Protein AF-X1UP61-F1 (afdb_monomer)

Secondary structure (DSSP, 8-state):
----S-HHHHHHHHHHHBTTB-SSTT-B-S---B-PPPHHHHHHHHHHHHHHHHHHHHHHHHHHHHHHHH-

Radius of gyration: 19.5 Å; Cα contacts (8 Å, |Δi|>4): 47; chains: 1; bound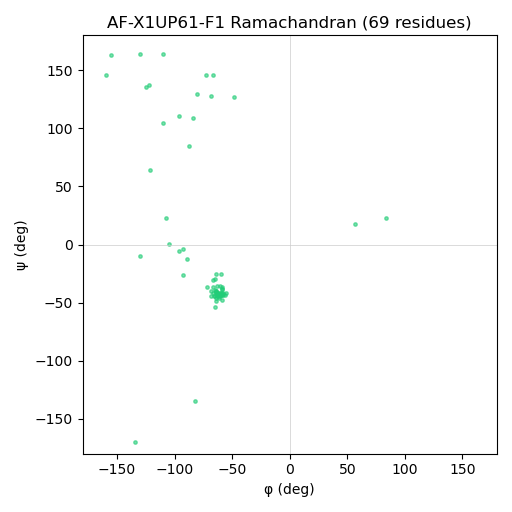ing box: 35×29×50 Å

Mean predicted aligned error: 4.22 Å

Foldseek 3Di:
DDDDPDPVVVVQLVCQCLQQDDPDNPDRPDGHDVNDDDPVNVVVVVVCVVCVVVVVVVVVVVVVVCVVVPD

Organism: NCBI:txid412755

pLDDT: mean 94.93, std 5.89, range [69.5, 98.62]

Structure (mmCIF, N/CA/C/O backbone):
data_AF-X1UP61-F1
#
_entry.id   AF-X1UP61-F1
#
loop_
_atom_site.group_PDB
_atom_site.id
_atom_site.type_symbol
_atom_site.label_atom_id
_atom_site.label_alt_id
_atom_site.label_comp_id
_atom_site.label_asym_id
_atom_site.label_entity_id
_atom_site.label_seq_id
_atom_site.pdbx_PDB_ins_code
_atom_site.Cartn_x
_atom_site.Cartn_y
_atom_site.Cartn_z
_atom_site.occupancy
_atom_site.B_iso_or_equiv
_atom_site.auth_seq_id
_atom_site.auth_comp_id
_atom_site.auth_asym_id
_atom_site.auth_atom_id
_atom_site.pdbx_PDB_model_num
ATOM 1 N N . MET A 1 1 ? 4.252 3.599 -0.310 1.00 85.88 1 MET A N 1
ATOM 2 C CA . MET A 1 1 ? 3.263 3.141 -1.313 1.00 85.88 1 MET A CA 1
ATOM 3 C C . MET A 1 1 ? 2.822 4.355 -2.110 1.00 85.88 1 MET A C 1
ATOM 5 O O . MET A 1 1 ? 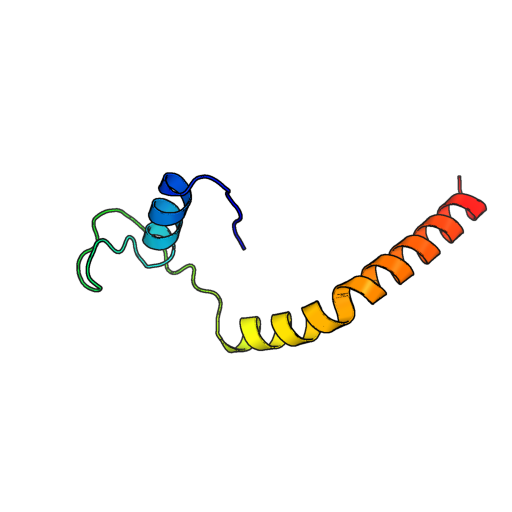2.782 5.431 -1.531 1.00 85.88 1 MET A O 1
ATOM 9 N N . ILE A 1 2 ? 2.566 4.210 -3.408 1.00 94.06 2 ILE A N 1
ATOM 10 C CA . ILE A 1 2 ? 2.062 5.298 -4.258 1.00 94.06 2 ILE A CA 1
ATOM 11 C C . ILE A 1 2 ? 0.776 4.791 -4.904 1.00 94.06 2 ILE A C 1
ATOM 13 O O . ILE A 1 2 ? 0.745 3.646 -5.355 1.00 94.06 2 ILE A O 1
ATOM 17 N N . PHE A 1 3 ? -0.258 5.628 -4.928 1.00 96.94 3 PHE A N 1
ATOM 18 C CA . PHE A 1 3 ? -1.568 5.314 -5.490 1.00 96.94 3 PHE A CA 1
ATOM 19 C C . PHE A 1 3 ? -1.894 6.330 -6.584 1.00 96.94 3 PHE A C 1
ATOM 21 O O . PHE A 1 3 ? -1.625 7.519 -6.428 1.00 96.94 3 PHE A O 1
ATOM 28 N N . THR A 1 4 ? -2.433 5.856 -7.701 1.00 97.12 4 THR A N 1
ATOM 29 C CA . THR A 1 4 ? -2.947 6.681 -8.796 1.00 97.12 4 THR A CA 1
ATOM 30 C C . THR A 1 4 ? -3.917 5.836 -9.614 1.00 97.12 4 THR A C 1
ATOM 32 O O . THR A 1 4 ? -3.735 4.625 -9.743 1.00 97.12 4 THR A O 1
ATOM 35 N N . ASP A 1 5 ? -4.945 6.476 -10.145 1.00 97.44 5 ASP A N 1
ATOM 36 C CA . ASP A 1 5 ? -5.904 5.940 -11.110 1.00 97.44 5 ASP A CA 1
ATOM 37 C C . ASP A 1 5 ? -5.450 6.152 -12.568 1.00 97.44 5 ASP A C 1
ATOM 39 O O . ASP A 1 5 ? -5.976 5.535 -13.493 1.00 97.44 5 ASP A O 1
ATOM 43 N N . ASN A 1 6 ? -4.427 6.982 -12.792 1.00 98.25 6 ASN A N 1
ATOM 44 C CA . ASN A 1 6 ? -3.880 7.250 -14.112 1.00 98.25 6 ASN A CA 1
ATOM 45 C C . ASN A 1 6 ? -2.862 6.172 -14.516 1.00 98.25 6 ASN A C 1
ATOM 47 O O . ASN A 1 6 ? -1.731 6.132 -14.022 1.00 98.25 6 ASN A O 1
ATOM 51 N N . GLY A 1 7 ? -3.244 5.33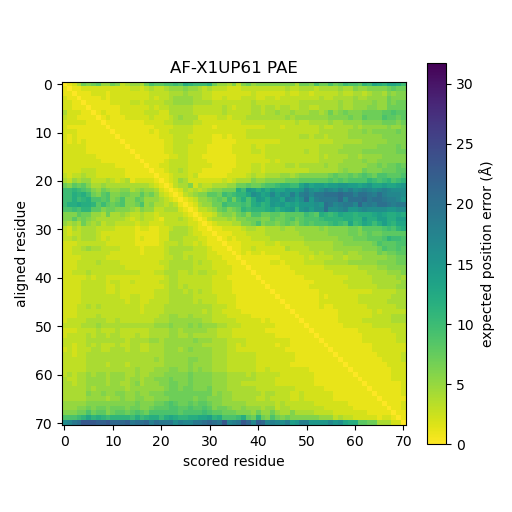0 -15.481 1.00 96.69 7 GLY A N 1
ATOM 52 C CA . GLY A 1 7 ? -2.393 4.249 -15.987 1.00 96.69 7 GLY A CA 1
ATOM 53 C C . GLY A 1 7 ? -1.054 4.721 -16.568 1.00 96.69 7 GLY A C 1
ATOM 54 O O . GLY A 1 7 ? -0.031 4.076 -16.349 1.00 96.69 7 GLY A O 1
ATOM 55 N N . GLY A 1 8 ? -1.019 5.875 -17.242 1.00 96.19 8 GLY A N 1
ATOM 56 C CA . GLY A 1 8 ? 0.220 6.439 -17.787 1.00 96.19 8 GLY A CA 1
ATOM 57 C C . GLY A 1 8 ? 1.203 6.856 -16.690 1.00 96.19 8 GLY A C 1
ATOM 58 O O . GLY A 1 8 ? 2.388 6.520 -16.750 1.00 96.19 8 GLY A O 1
ATOM 59 N N . ILE A 1 9 ? 0.704 7.521 -15.644 1.00 96.38 9 ILE A N 1
ATOM 60 C CA . ILE A 1 9 ? 1.507 7.887 -14.468 1.00 96.38 9 ILE A CA 1
ATOM 61 C C . ILE A 1 9 ? 1.985 6.625 -13.739 1.00 96.38 9 ILE A C 1
ATOM 63 O O . ILE A 1 9 ? 3.152 6.550 -13.350 1.00 96.38 9 ILE A O 1
ATOM 67 N N . ALA A 1 10 ? 1.128 5.610 -13.601 1.00 96.94 10 ALA A N 1
ATOM 68 C CA . ALA A 1 10 ? 1.482 4.353 -12.949 1.00 96.94 10 ALA A CA 1
ATOM 69 C C . ALA A 1 10 ? 2.682 3.660 -13.620 1.00 96.94 10 ALA A C 1
ATOM 71 O O . ALA A 1 10 ? 3.593 3.205 -12.923 1.00 96.94 10 ALA A O 1
ATOM 72 N N . GLU A 1 11 ? 2.731 3.617 -14.954 1.00 94.75 11 GLU A N 1
ATOM 73 C CA . GLU A 1 11 ? 3.855 3.015 -15.683 1.00 94.75 11 GLU A CA 1
ATOM 74 C C . GLU A 1 11 ? 5.154 3.818 -15.534 1.00 94.75 11 GLU A C 1
ATOM 76 O O . GLU A 1 11 ? 6.225 3.242 -15.305 1.00 94.75 11 GLU A O 1
ATOM 81 N N . ILE A 1 12 ? 5.073 5.152 -15.565 1.00 95.12 12 ILE A N 1
ATOM 82 C CA . ILE A 1 12 ? 6.234 6.021 -15.321 1.00 95.12 12 ILE A CA 1
ATOM 83 C C . ILE A 1 12 ? 6.784 5.795 -13.906 1.00 95.12 12 ILE A C 1
ATOM 85 O O . ILE A 1 12 ? 7.990 5.604 -13.731 1.00 95.12 12 ILE A O 1
ATOM 89 N N . LEU A 1 13 ? 5.912 5.746 -12.896 1.00 95.81 13 LEU A N 1
ATOM 90 C CA . LEU A 1 13 ? 6.301 5.507 -11.505 1.00 95.81 13 LEU A CA 1
ATOM 91 C C . LEU A 1 13 ? 6.914 4.116 -11.301 1.00 95.81 13 LEU A C 1
ATOM 93 O O . LEU A 1 13 ? 7.917 3.989 -10.595 1.00 95.81 13 LEU A O 1
ATOM 97 N N . LYS A 1 14 ? 6.362 3.070 -11.937 1.00 94.31 14 LYS A N 1
ATOM 98 C CA . LYS A 1 14 ? 6.938 1.712 -11.900 1.00 94.31 14 LYS A CA 1
ATOM 99 C C . LYS A 1 14 ? 8.355 1.687 -12.461 1.00 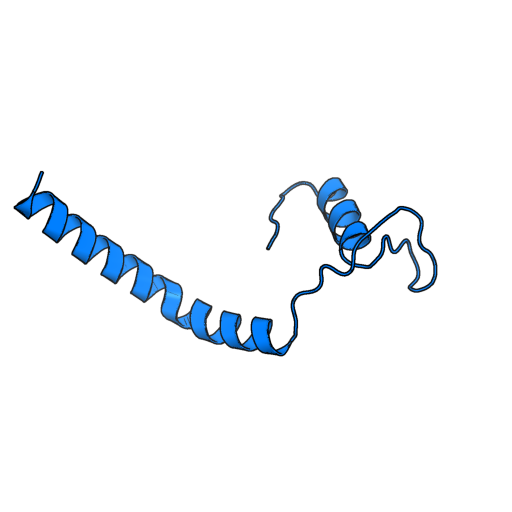94.31 14 LYS A C 1
ATOM 101 O O . LYS A 1 14 ? 9.215 1.027 -11.877 1.00 94.31 14 LYS A O 1
ATOM 106 N N . SER A 1 15 ? 8.593 2.410 -13.553 1.00 95.06 15 SER A N 1
ATOM 107 C CA . SER A 1 15 ? 9.920 2.543 -14.148 1.00 95.06 15 SER A CA 1
ATOM 108 C C . SER A 1 15 ? 10.892 3.268 -13.219 1.00 95.06 15 SER A C 1
ATOM 110 O O . SER A 1 15 ? 11.941 2.716 -12.887 1.00 95.06 15 SER A O 1
ATOM 112 N N . ILE A 1 16 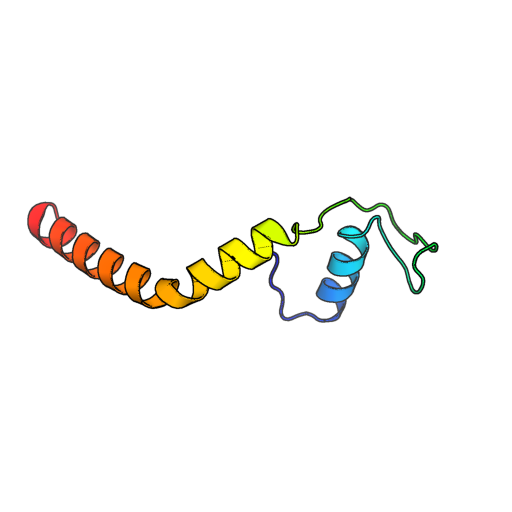? 10.526 4.462 -12.736 1.00 96.12 16 ILE A N 1
ATOM 113 C CA . ILE A 1 16 ? 11.362 5.254 -11.820 1.00 96.12 16 ILE A CA 1
ATOM 114 C C . ILE A 1 16 ? 11.727 4.432 -10.579 1.00 96.12 16 ILE A C 1
ATOM 116 O O . ILE A 1 16 ? 12.884 4.436 -10.171 1.00 96.12 16 ILE A O 1
ATOM 120 N N . ARG A 1 17 ? 10.780 3.665 -10.022 1.00 95.56 17 ARG A N 1
ATOM 121 C CA . ARG A 1 17 ? 10.992 2.797 -8.850 1.00 95.56 17 ARG A CA 1
ATOM 122 C C . ARG A 1 17 ? 12.065 1.720 -9.058 1.00 95.56 17 ARG A C 1
ATOM 124 O O . ARG A 1 17 ? 12.609 1.214 -8.077 1.00 95.56 17 ARG A O 1
ATOM 131 N N . VAL A 1 18 ? 12.316 1.317 -10.302 1.00 94.69 18 VAL A N 1
ATOM 132 C CA . VAL A 1 18 ? 13.251 0.244 -10.659 1.00 94.69 18 VAL A CA 1
ATOM 133 C C . VAL A 1 18 ? 14.324 0.810 -11.586 1.00 94.69 18 VAL A C 1
ATOM 135 O O . VAL A 1 18 ? 14.410 0.433 -12.748 1.00 94.69 18 VAL A O 1
ATOM 138 N N . HIS A 1 19 ? 15.122 1.752 -11.079 1.00 95.06 19 HIS A N 1
ATOM 139 C CA . HIS A 1 19 ? 16.267 2.352 -11.780 1.00 95.06 19 HIS A CA 1
ATOM 140 C C . HIS A 1 19 ? 15.957 3.016 -13.135 1.00 95.06 19 HIS A C 1
ATOM 142 O O . HIS A 1 19 ? 16.872 3.285 -13.904 1.00 95.06 19 HIS A O 1
ATOM 148 N N . GLY A 1 20 ? 14.690 3.329 -13.421 1.00 94.06 20 GLY A N 1
ATOM 149 C CA . GLY A 1 20 ? 14.291 3.921 -14.696 1.00 94.06 20 GLY A CA 1
ATOM 150 C C . GLY A 1 20 ? 14.076 2.899 -15.814 1.00 94.06 20 GLY A C 1
ATOM 151 O O . GLY A 1 20 ? 14.113 3.268 -16.990 1.00 94.06 20 GLY A O 1
ATOM 152 N N . LYS A 1 21 ? 13.803 1.637 -15.452 1.00 94.19 21 LYS A N 1
ATOM 153 C CA . LYS A 1 21 ? 13.572 0.513 -16.371 1.00 94.19 21 LYS A CA 1
ATOM 154 C C . LYS A 1 21 ? 12.567 0.854 -17.483 1.00 94.19 21 LYS A C 1
ATOM 156 O O . LYS A 1 21 ? 11.449 1.287 -17.195 1.00 94.19 21 LYS A O 1
ATOM 161 N N . GLY A 1 22 ? 12.954 0.636 -18.733 1.00 88.06 22 GLY A N 1
ATOM 162 C CA . GLY A 1 22 ? 12.127 0.671 -19.934 1.00 88.06 22 GLY A CA 1
ATOM 163 C C . GLY A 1 22 ? 11.381 -0.646 -20.144 1.00 88.06 22 GLY A C 1
ATOM 164 O O . GLY A 1 22 ? 10.798 -1.197 -19.205 1.00 88.06 22 GLY A O 1
ATOM 165 N N . LYS A 1 23 ? 11.375 -1.159 -21.379 1.00 82.62 23 LYS A N 1
ATOM 166 C CA . LYS A 1 23 ? 10.667 -2.414 -21.700 1.00 82.62 23 LYS A CA 1
ATOM 167 C C . LYS A 1 23 ? 11.347 -3.616 -21.038 1.00 82.62 23 LYS A C 1
ATOM 169 O O . LYS A 1 23 ? 10.690 -4.419 -20.371 1.00 82.62 23 LYS A O 1
ATOM 174 N N . ASP A 1 24 ? 12.673 -3.659 -21.119 1.00 80.62 24 ASP A N 1
ATOM 175 C CA . ASP A 1 24 ? 13.490 -4.765 -20.622 1.00 80.62 24 ASP A CA 1
ATOM 176 C C . ASP A 1 24 ? 14.320 -4.383 -19.394 1.00 80.62 24 ASP A C 1
ATOM 178 O O . ASP A 1 24 ? 14.473 -3.219 -19.043 1.00 80.62 24 ASP A O 1
ATOM 182 N N . LYS A 1 25 ? 14.836 -5.388 -18.675 1.00 69.50 25 LYS A N 1
ATOM 183 C CA . LYS A 1 25 ? 15.538 -5.210 -17.386 1.00 69.50 25 LYS A CA 1
ATOM 184 C C . LYS A 1 25 ? 16.841 -4.404 -17.493 1.00 69.50 25 LYS A C 1
ATOM 186 O O . LYS A 1 25 ? 17.259 -3.821 -16.499 1.00 69.50 25 LYS A O 1
ATOM 191 N N . TYR A 1 26 ? 17.472 -4.406 -18.663 1.00 79.12 26 TYR A N 1
ATOM 192 C CA . TYR A 1 26 ? 18.751 -3.736 -18.919 1.00 79.12 26 TYR A CA 1
ATOM 193 C C . TYR A 1 26 ? 18.599 -2.440 -19.719 1.00 79.12 26 TYR A C 1
ATOM 195 O O . TYR A 1 26 ? 19.587 -1.774 -20.004 1.00 79.12 26 TYR A O 1
ATOM 203 N N . ASP A 1 27 ? 17.364 -2.088 -20.064 1.00 87.19 27 ASP A N 1
ATOM 204 C CA . ASP A 1 27 ? 17.030 -0.847 -20.740 1.00 87.19 27 ASP A CA 1
ATOM 205 C C . ASP A 1 27 ? 16.606 0.170 -19.677 1.00 87.19 27 ASP A C 1
ATOM 207 O O . ASP A 1 27 ? 15.567 -0.005 -19.047 1.00 87.19 27 ASP A O 1
ATOM 211 N N . ASN A 1 28 ? 17.414 1.202 -19.433 1.00 89.06 28 ASN A N 1
ATOM 212 C CA . ASN A 1 28 ? 17.057 2.307 -18.542 1.00 89.06 28 ASN A CA 1
ATOM 213 C C . ASN A 1 28 ? 16.845 3.561 -19.391 1.00 89.06 28 ASN A C 1
ATOM 215 O O . ASN A 1 28 ? 17.799 4.188 -19.845 1.00 89.06 28 ASN A O 1
ATOM 219 N N . VAL A 1 29 ? 15.582 3.933 -19.592 1.00 93.25 29 VAL A N 1
ATOM 220 C CA . VAL A 1 29 ? 15.179 5.019 -20.507 1.00 93.25 29 VAL A CA 1
ATOM 221 C C . VAL A 1 29 ? 15.062 6.380 -19.816 1.00 93.25 29 VAL A C 1
ATOM 223 O O . VAL A 1 29 ? 14.745 7.384 -20.449 1.00 93.25 29 VAL A O 1
ATOM 226 N N . ARG A 1 30 ? 15.244 6.414 -18.493 1.00 93.31 30 ARG A N 1
A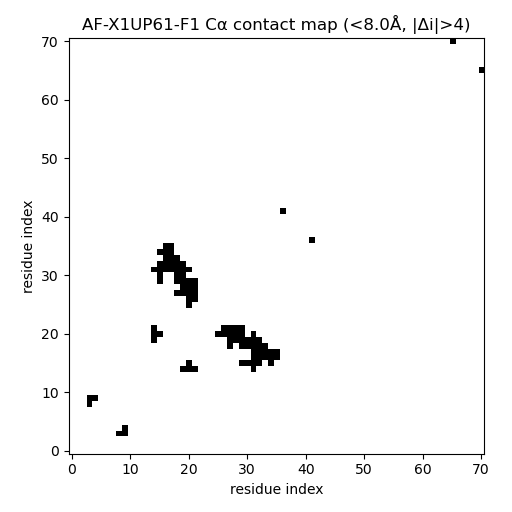TOM 227 C CA . ARG A 1 30 ? 15.156 7.614 -17.653 1.00 93.31 30 ARG A CA 1
ATOM 228 C C . ARG A 1 30 ? 15.980 7.434 -16.384 1.00 93.31 30 ARG A C 1
ATOM 230 O O . ARG A 1 30 ? 16.287 6.311 -16.001 1.00 93.31 30 ARG A O 1
ATOM 237 N N . ILE A 1 31 ? 16.291 8.531 -15.701 1.00 94.94 31 ILE A N 1
ATOM 238 C CA . ILE A 1 31 ? 16.884 8.464 -14.362 1.00 94.94 31 ILE A CA 1
ATOM 239 C C . ILE A 1 31 ? 15.827 7.916 -13.397 1.00 94.94 31 ILE A C 1
ATOM 241 O O . ILE A 1 31 ? 14.702 8.416 -13.347 1.00 94.94 31 ILE A O 1
ATOM 245 N N . GLY A 1 32 ? 16.184 6.882 -12.639 1.00 95.12 32 GLY A N 1
ATOM 246 C CA . GLY A 1 32 ? 15.333 6.313 -11.599 1.00 95.12 32 GLY A CA 1
ATOM 247 C C . GLY A 1 32 ? 16.084 6.055 -10.299 1.00 95.12 32 GLY A C 1
ATOM 248 O O . GLY A 1 32 ? 17.228 6.465 -10.120 1.00 95.12 32 GLY A O 1
ATOM 249 N N . ILE A 1 33 ? 15.418 5.354 -9.390 1.00 95.81 33 ILE A N 1
ATOM 250 C CA . ILE A 1 33 ? 15.880 5.049 -8.035 1.00 95.81 33 ILE A CA 1
ATOM 251 C C . ILE A 1 33 ? 15.734 3.551 -7.744 1.00 95.81 33 ILE A C 1
ATOM 253 O O . ILE A 1 33 ? 14.993 2.844 -8.426 1.00 95.81 33 ILE A O 1
ATOM 257 N N . ASN A 1 34 ? 16.399 3.060 -6.698 1.00 94.88 34 ASN A N 1
ATOM 258 C CA . ASN A 1 34 ? 16.076 1.761 -6.105 1.00 94.88 34 ASN A CA 1
ATOM 259 C C . ASN A 1 34 ? 14.978 1.953 -5.048 1.00 94.88 34 ASN A C 1
ATOM 261 O O . ASN A 1 34 ? 15.272 2.151 -3.874 1.00 94.88 34 ASN A O 1
ATOM 265 N N . GLY A 1 35 ? 13.716 1.963 -5.476 1.00 94.69 35 GLY A N 1
ATOM 266 C CA . GLY A 1 35 ? 12.564 2.282 -4.621 1.00 94.69 35 GLY A CA 1
ATOM 267 C C . GLY A 1 35 ? 11.689 1.078 -4.263 1.00 94.69 35 GLY A C 1
ATOM 268 O O . GLY A 1 35 ? 10.488 1.241 -4.037 1.00 94.69 35 GLY A O 1
ATOM 269 N N . ARG A 1 36 ? 12.225 -0.147 -4.322 1.00 95.19 36 ARG A N 1
ATOM 270 C CA . ARG A 1 36 ? 11.440 -1.365 -4.066 1.00 95.19 36 ARG A CA 1
ATOM 271 C C . ARG A 1 36 ? 11.127 -1.511 -2.578 1.00 95.19 36 ARG A C 1
ATOM 273 O O . ARG A 1 36 ? 11.939 -1.173 -1.730 1.00 95.19 36 ARG A O 1
ATOM 280 N N . LEU A 1 37 ? 9.947 -2.053 -2.289 1.00 96.38 37 LEU A N 1
ATOM 281 C CA . LEU A 1 37 ? 9.613 -2.547 -0.960 1.00 96.38 37 LEU A CA 1
ATOM 282 C C . LEU A 1 37 ? 10.227 -3.938 -0.796 1.00 96.38 37 LEU A C 1
ATOM 284 O O . LEU A 1 37 ? 10.020 -4.798 -1.656 1.00 96.38 37 LEU A O 1
ATOM 288 N N . ASP A 1 38 ? 10.948 -4.154 0.298 1.00 96.81 38 ASP A N 1
ATOM 289 C CA . ASP A 1 38 ? 11.540 -5.455 0.596 1.00 96.81 38 ASP A CA 1
ATOM 290 C C . ASP A 1 38 ? 10.470 -6.508 0.890 1.00 96.81 38 ASP A C 1
ATOM 292 O O . ASP A 1 38 ? 9.447 -6.229 1.519 1.00 96.81 38 ASP A O 1
ATOM 296 N N . THR A 1 39 ? 10.736 -7.754 0.496 1.00 97.75 39 THR A N 1
ATOM 297 C CA . THR A 1 39 ? 9.801 -8.876 0.672 1.00 97.75 39 THR A CA 1
ATOM 298 C C . THR A 1 39 ? 9.428 -9.104 2.138 1.00 97.75 39 THR A C 1
ATOM 300 O O . THR A 1 39 ? 8.268 -9.367 2.439 1.00 97.75 39 THR A O 1
ATOM 303 N N . ILE A 1 40 ? 10.383 -8.944 3.063 1.00 98.19 40 ILE A N 1
ATOM 304 C CA . ILE A 1 40 ? 10.125 -9.062 4.508 1.00 98.19 40 ILE A CA 1
ATOM 305 C C . ILE A 1 40 ? 9.146 -7.975 4.965 1.00 98.19 40 ILE A C 1
ATOM 307 O O . ILE A 1 40 ? 8.186 -8.263 5.675 1.00 98.19 40 ILE A O 1
ATOM 311 N N . GLN A 1 41 ? 9.346 -6.733 4.518 1.00 98.19 41 GLN A N 1
ATOM 312 C CA . GLN A 1 41 ? 8.464 -5.621 4.872 1.00 98.19 41 GLN A CA 1
ATOM 313 C C . GLN A 1 41 ? 7.065 -5.798 4.275 1.00 98.19 41 GLN A C 1
ATOM 315 O O . GLN A 1 41 ? 6.072 -5.506 4.938 1.00 98.19 41 GLN A O 1
ATOM 320 N N . ALA A 1 42 ? 6.964 -6.337 3.057 1.00 97.88 42 ALA A N 1
ATOM 321 C CA . ALA A 1 42 ? 5.681 -6.690 2.458 1.00 97.88 42 ALA A CA 1
ATOM 322 C C . ALA A 1 42 ? 4.944 -7.772 3.269 1.00 97.88 42 ALA A C 1
ATOM 324 O O . ALA A 1 42 ? 3.750 -7.625 3.515 1.00 97.88 42 ALA A O 1
ATOM 325 N N . ALA A 1 43 ? 5.643 -8.811 3.740 1.00 98.31 43 ALA A N 1
ATOM 326 C CA . ALA A 1 43 ? 5.049 -9.857 4.575 1.00 98.31 43 ALA A CA 1
ATOM 327 C C . ALA A 1 43 ? 4.533 -9.310 5.919 1.00 98.31 43 ALA A C 1
ATOM 329 O O . ALA A 1 43 ? 3.416 -9.624 6.326 1.00 98.31 43 ALA A O 1
ATOM 330 N N . ILE A 1 44 ? 5.307 -8.433 6.571 1.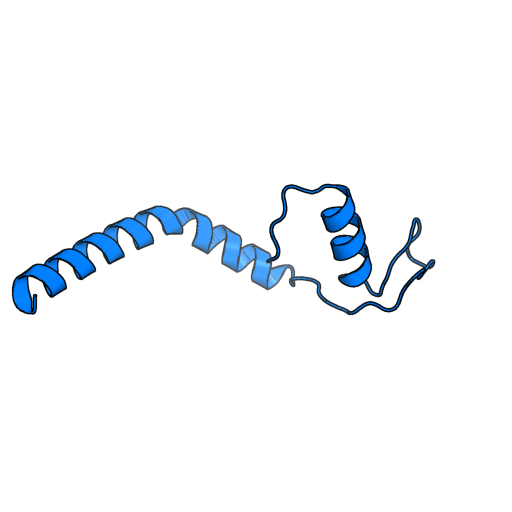00 98.31 44 ILE A N 1
ATOM 331 C CA . ILE A 1 44 ? 4.881 -7.746 7.801 1.00 98.31 44 ILE A CA 1
ATOM 332 C C . ILE A 1 44 ? 3.634 -6.893 7.539 1.00 98.31 44 ILE A C 1
ATOM 334 O O . ILE A 1 44 ? 2.693 -6.915 8.332 1.00 98.31 44 ILE A O 1
ATOM 338 N N . LEU A 1 45 ? 3.613 -6.144 6.432 1.00 98.19 45 LEU A N 1
ATOM 339 C CA . LEU A 1 45 ? 2.467 -5.316 6.067 1.00 98.19 45 LEU A CA 1
ATOM 340 C C . LEU A 1 45 ? 1.220 -6.151 5.783 1.00 98.19 45 LEU A C 1
ATOM 342 O O . LEU A 1 45 ? 0.150 -5.750 6.218 1.00 98.19 45 LEU A O 1
ATOM 346 N N . LEU A 1 46 ? 1.339 -7.304 5.121 1.00 98.19 46 LEU A N 1
ATOM 347 C CA . LEU A 1 46 ? 0.201 -8.197 4.877 1.00 98.19 46 LEU A CA 1
ATOM 348 C C . LEU A 1 46 ? -0.453 -8.656 6.188 1.00 98.19 46 LEU A C 1
ATOM 350 O O . LEU A 1 46 ? -1.662 -8.507 6.334 1.00 98.19 46 LEU A O 1
ATOM 354 N N . ALA A 1 47 ? 0.341 -9.106 7.164 1.00 98.06 47 ALA A N 1
ATOM 355 C CA . ALA A 1 47 ? -0.175 -9.490 8.480 1.00 98.06 47 ALA A CA 1
ATOM 356 C C . ALA A 1 47 ? -0.812 -8.306 9.234 1.00 98.06 47 ALA A C 1
ATOM 358 O O . ALA A 1 47 ? -1.804 -8.464 9.937 1.00 98.06 47 ALA A O 1
ATOM 359 N N . LYS A 1 48 ? -0.265 -7.092 9.080 1.00 98.19 48 LYS A N 1
ATOM 360 C CA . LYS A 1 48 ? -0.849 -5.880 9.679 1.00 98.19 48 LYS A CA 1
ATOM 361 C C . LYS A 1 48 ? -2.137 -5.439 8.991 1.00 98.19 48 LYS A C 1
ATOM 363 O O . LYS A 1 48 ? -3.043 -4.970 9.668 1.00 98.19 48 LYS A O 1
ATOM 368 N N . PHE A 1 49 ? -2.227 -5.581 7.671 1.00 98.19 49 PHE A N 1
ATOM 369 C CA . PHE A 1 49 ? -3.424 -5.219 6.917 1.00 98.19 49 PHE A CA 1
ATOM 370 C C . PHE A 1 49 ? -4.625 -6.093 7.276 1.00 98.19 49 PHE A C 1
ATOM 372 O O . PHE A 1 49 ? -5.743 -5.591 7.232 1.00 98.19 49 PHE A O 1
ATOM 379 N N . GLU A 1 50 ? -4.400 -7.344 7.684 1.00 98.31 50 GLU A N 1
ATOM 380 C CA . GLU A 1 50 ? -5.457 -8.248 8.153 1.00 98.31 50 GLU A CA 1
ATOM 381 C C . GLU A 1 50 ? -6.220 -7.679 9.362 1.00 98.31 50 GLU A C 1
ATOM 383 O O . GLU A 1 50 ? -7.446 -7.712 9.388 1.00 98.31 50 GLU A O 1
ATOM 388 N N . ILE A 1 51 ? -5.507 -7.079 10.321 1.00 98.06 51 ILE A N 1
ATOM 389 C CA . ILE A 1 51 ? -6.099 -6.509 11.545 1.00 98.06 51 ILE A CA 1
ATOM 390 C C . ILE A 1 51 ? -6.379 -5.001 11.456 1.00 98.06 51 ILE A C 1
ATOM 392 O O . ILE A 1 51 ? -6.948 -4.411 12.373 1.00 98.06 51 ILE A O 1
ATOM 396 N N . PHE A 1 52 ? -5.974 -4.347 10.366 1.00 98.44 52 PHE A N 1
ATOM 397 C CA . PHE A 1 52 ? -6.052 -2.892 10.233 1.00 98.44 52 PHE A CA 1
ATOM 398 C C . PHE A 1 52 ? -7.479 -2.319 10.369 1.00 98.44 52 PHE A C 1
ATOM 400 O O . PHE A 1 52 ? -7.618 -1.275 11.011 1.00 98.44 52 PHE A O 1
ATOM 407 N N . PRO A 1 53 ? -8.551 -2.962 9.854 1.00 98.44 53 PRO A N 1
ATOM 408 C CA . PRO A 1 53 ? -9.918 -2.486 10.081 1.00 98.44 53 PRO A CA 1
ATOM 409 C C . PRO A 1 53 ? -10.304 -2.418 11.569 1.00 98.44 53 PRO A C 1
ATOM 411 O O . PRO A 1 53 ? -10.838 -1.403 12.010 1.00 98.44 53 PRO A O 1
ATOM 414 N N . GLU A 1 54 ? -9.955 -3.438 12.363 1.00 98.44 54 GLU A N 1
ATOM 415 C CA . GLU A 1 54 ? -10.205 -3.449 13.814 1.00 98.44 54 GLU A CA 1
ATOM 416 C C . GLU A 1 54 ? -9.433 -2.317 14.512 1.00 98.44 54 GLU A C 1
ATOM 418 O O . GLU A 1 54 ? -9.959 -1.616 15.381 1.00 98.44 54 GLU A O 1
ATOM 423 N N . GLU A 1 55 ? -8.178 -2.086 14.112 1.00 98.44 55 GLU A N 1
ATOM 424 C CA . GLU A 1 55 ? -7.383 -0.984 14.658 1.00 98.44 55 GLU A CA 1
ATOM 425 C C . GLU A 1 55 ? -8.022 0.387 14.379 1.00 98.44 55 GLU A C 1
ATOM 427 O O . GLU A 1 55 ? -7.944 1.274 15.235 1.00 98.44 55 GLU A O 1
ATOM 432 N N . ILE A 1 56 ? -8.664 0.576 13.218 1.00 98.62 56 ILE A N 1
ATOM 433 C CA . ILE A 1 56 ? -9.394 1.810 12.890 1.00 98.62 56 ILE A CA 1
ATOM 434 C C . ILE A 1 56 ? -10.587 1.999 13.835 1.00 98.62 56 ILE A C 1
ATOM 436 O O . ILE A 1 56 ? -10.722 3.069 14.432 1.00 98.62 56 ILE A O 1
ATOM 440 N N . GLU A 1 57 ? -11.415 0.973 14.033 1.00 98.62 57 GLU A N 1
ATOM 441 C CA . GLU A 1 57 ? -12.586 1.038 14.924 1.00 98.62 57 GLU A CA 1
ATOM 442 C C . GLU A 1 57 ? -12.191 1.348 16.375 1.00 98.62 57 GLU A C 1
ATOM 444 O O . GLU A 1 57 ? -12.789 2.195 17.051 1.00 98.62 57 GLU A O 1
ATOM 449 N N . ARG A 1 58 ? -11.112 0.716 16.849 1.00 98.62 58 ARG A N 1
ATOM 450 C CA . ARG A 1 58 ? -10.568 0.959 18.190 1.00 98.62 58 ARG A CA 1
ATOM 451 C C . ARG A 1 58 ? -10.057 2.388 18.341 1.00 98.62 58 ARG A C 1
ATOM 453 O O . ARG A 1 58 ? -10.277 3.009 19.382 1.00 98.62 58 ARG A O 1
ATOM 460 N N . ARG A 1 59 ? -9.406 2.936 17.309 1.00 98.56 59 ARG A N 1
ATOM 461 C CA . ARG A 1 59 ? -8.971 4.344 17.294 1.00 98.56 59 ARG A CA 1
ATOM 462 C C . ARG A 1 59 ? -10.160 5.301 17.310 1.00 98.56 59 ARG A C 1
ATOM 464 O O . ARG A 1 59 ? -10.096 6.293 18.031 1.00 98.56 59 ARG A O 1
ATOM 471 N N . GLN A 1 60 ? -11.237 4.987 16.593 1.00 98.50 60 GLN A N 1
ATOM 472 C CA . GLN A 1 60 ? -12.457 5.795 16.589 1.00 98.50 60 GLN A CA 1
ATOM 473 C C . GLN A 1 60 ? -13.122 5.821 17.974 1.00 98.50 60 GLN A C 1
ATOM 475 O O . GLN A 1 60 ? -13.402 6.896 18.501 1.00 98.50 60 GLN A O 1
ATOM 480 N N . THR A 1 61 ? -13.247 4.659 18.625 1.00 98.38 61 THR A N 1
ATOM 481 C CA . THR A 1 61 ? -13.758 4.555 20.006 1.00 98.38 61 THR A CA 1
ATOM 482 C C . THR A 1 61 ? -12.945 5.417 20.983 1.00 98.38 61 THR A C 1
ATOM 484 O O . THR A 1 61 ? -13.494 6.108 21.844 1.00 98.38 61 THR A O 1
ATOM 487 N N . LEU A 1 62 ? -11.612 5.396 20.863 1.00 98.12 62 LEU A N 1
ATOM 488 C CA . LEU A 1 62 ? -10.739 6.221 21.701 1.00 98.12 62 LEU A CA 1
ATOM 489 C C . LEU A 1 62 ? -10.903 7.716 21.409 1.00 98.12 62 LEU A C 1
ATOM 491 O O . LEU A 1 62 ? -10.946 8.509 22.351 1.00 98.12 62 LEU A O 1
ATOM 495 N N . ALA A 1 63 ? -11.013 8.100 20.136 1.00 98.38 63 ALA A N 1
ATOM 496 C CA . ALA A 1 63 ? -11.240 9.486 19.741 1.00 98.38 63 ALA A CA 1
ATOM 497 C C . ALA A 1 63 ? -12.556 10.027 20.325 1.00 98.38 63 ALA A C 1
ATOM 499 O O . ALA A 1 63 ? -12.569 11.112 20.901 1.00 98.38 63 ALA A O 1
ATOM 500 N N . GLU A 1 64 ? -13.637 9.247 20.278 1.00 98.19 64 GLU A N 1
ATOM 501 C CA . GLU A 1 64 ? -14.928 9.606 20.880 1.00 98.19 64 GLU A CA 1
ATOM 502 C C . GLU A 1 64 ? -14.834 9.798 22.392 1.00 98.19 64 GLU A C 1
ATOM 504 O O . GLU A 1 64 ? -15.384 10.757 22.941 1.00 98.19 64 GLU A O 1
ATOM 509 N N . ARG A 1 65 ? -14.090 8.923 23.076 1.00 98.19 65 ARG A N 1
ATOM 510 C CA . ARG A 1 65 ? -13.847 9.061 24.514 1.00 98.19 65 ARG A CA 1
ATOM 511 C C . ARG A 1 65 ? -13.115 10.361 24.841 1.00 98.19 65 ARG A C 1
ATOM 513 O O . ARG A 1 65 ? -13.495 11.029 25.801 1.00 98.19 65 ARG A O 1
ATOM 520 N N . TYR A 1 66 ? -12.084 10.708 24.071 1.00 98.38 66 TYR A N 1
ATOM 521 C CA . TYR A 1 66 ? -11.364 11.969 24.254 1.00 98.38 66 TYR A CA 1
ATOM 522 C C . TYR A 1 66 ? -12.250 13.176 23.956 1.00 98.38 66 TYR A C 1
ATOM 524 O O . TYR A 1 66 ? -12.292 14.093 24.772 1.00 98.38 66 TYR A O 1
ATOM 532 N N . ASN A 1 67 ? -13.017 13.141 22.865 1.00 98.19 67 ASN A N 1
ATOM 533 C CA . ASN A 1 67 ? -13.955 14.206 22.516 1.00 98.19 67 ASN A CA 1
ATOM 534 C C . ASN A 1 67 ? -14.986 14.436 23.624 1.00 98.19 67 ASN A C 1
ATOM 536 O O . ASN A 1 67 ? -15.252 15.575 23.972 1.00 98.19 67 ASN A O 1
ATOM 540 N N . LYS A 1 68 ? -15.518 13.375 24.242 1.00 97.69 68 LYS A N 1
ATOM 541 C CA . LYS A 1 68 ? -16.470 13.504 25.357 1.00 97.69 68 LYS A CA 1
ATOM 542 C C . LYS A 1 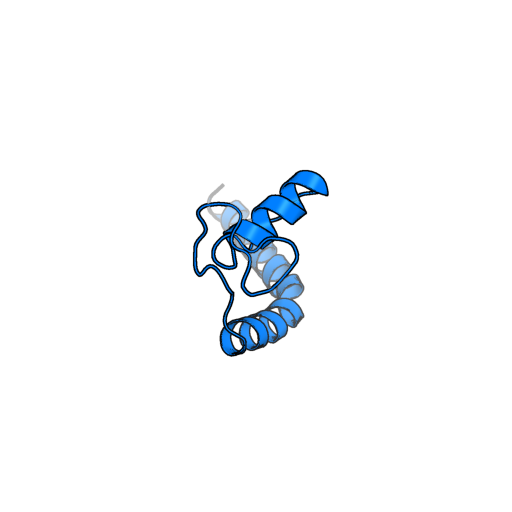68 ? -15.849 14.104 26.626 1.00 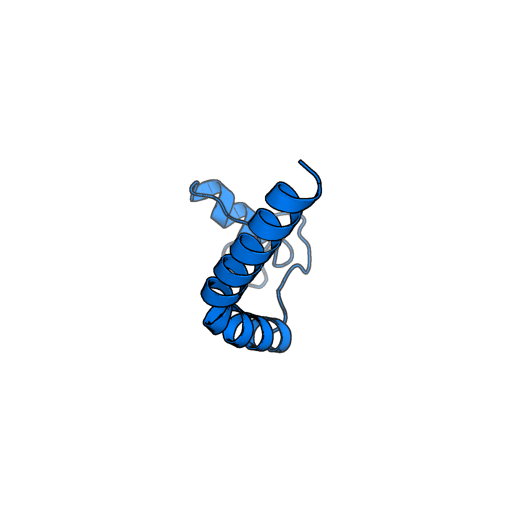97.69 68 LYS A C 1
ATOM 544 O O . LYS A 1 68 ? -16.565 14.680 27.438 1.00 97.69 68 LYS A O 1
ATOM 549 N N . ALA A 1 69 ? -14.556 13.878 26.851 1.00 97.50 69 ALA A N 1
ATOM 550 C CA . ALA A 1 69 ? -13.880 14.287 28.079 1.00 97.50 69 ALA A CA 1
ATOM 551 C C . ALA A 1 69 ? -13.224 15.674 27.986 1.00 97.50 69 ALA A C 1
ATOM 553 O O . ALA A 1 69 ? -13.015 16.299 29.023 1.00 97.50 69 ALA A O 1
ATOM 554 N N . LEU A 1 70 ? -12.852 16.113 26.780 1.00 96.44 70 LEU A N 1
ATOM 555 C CA . LEU A 1 70 ? -12.027 17.305 26.545 1.00 96.44 70 LEU A CA 1
ATOM 556 C C . LEU A 1 70 ? -12.596 18.275 25.495 1.00 96.44 70 LEU A C 1
ATOM 558 O O . LEU A 1 70 ? -12.024 19.351 25.329 1.00 96.44 70 LEU A O 1
ATOM 562 N N . GLY A 1 71 ? -13.645 17.890 24.761 1.00 70.75 71 GLY A N 1
ATOM 563 C CA . GLY A 1 71 ? -14.365 18.736 23.800 1.00 70.75 71 GLY A CA 1
ATOM 564 C C . GLY A 1 71 ? -15.660 19.281 24.382 1.00 70.75 71 GLY A C 1
ATOM 565 O O . GLY A 1 71 ? -16.117 20.315 23.851 1.00 70.75 71 GLY A O 1
#

Solvent-accessible surface area (backbone atoms only — not comparable to full-atom values): 4246 Å² total; per-residue (Å²): 139,88,88,77,89,50,67,70,59,50,54,53,51,56,17,28,33,51,49,9,31,49,96,46,95,88,38,61,80,45,89,43,38,91,60,73,82,52,70,69,59,51,53,55,47,54,64,48,57,72,49,42,66,60,54,50,54,53,49,50,56,51,50,53,54,48,44,76,73,78,104

InterPro domains:
  IPR000653 DegT/DnrJ/EryC1/StrS aminotransferase [PF01041] (1-70)
  IPR015421 Pyridoxal phosphate-dependent transferase, major domain [G3DSA:3.40.640.10] (1-71)
  IPR015424 Pyridoxal phosphate-dependent transferase [SSF53383] (1-70)

Sequence (71 aa):
MIFTDNGGIAEILKSIRVHGKGKDKYDNVRIGINGRLDTIQAAILLAKFEIFPEEIERRQTLAERYNKALG